Protein AF-A0A8T4NEF4-F1 (afdb_monomer)

Structure (mmCIF, N/CA/C/O backbone):
data_AF-A0A8T4NEF4-F1
#
_entry.id   AF-A0A8T4NEF4-F1
#
loop_
_atom_site.group_PDB
_atom_site.id
_atom_site.type_symbol
_atom_site.label_atom_id
_atom_site.label_alt_id
_atom_site.label_comp_id
_atom_site.label_asym_id
_atom_site.label_entity_id
_atom_site.label_seq_id
_atom_site.pdbx_PDB_ins_code
_atom_site.Cartn_x
_atom_site.Cartn_y
_atom_site.Cartn_z
_atom_site.occupancy
_atom_site.B_iso_or_equiv
_atom_site.auth_seq_id
_atom_site.auth_comp_id
_atom_site.auth_asym_id
_atom_site.auth_atom_id
_atom_site.pdbx_PDB_model_num
ATOM 1 N N . MET A 1 1 ? -0.146 -12.209 -4.979 1.00 48.66 1 MET A N 1
ATOM 2 C CA . MET A 1 1 ? 0.465 -11.204 -4.081 1.00 48.66 1 MET A CA 1
ATOM 3 C C . MET A 1 1 ? -0.606 -10.767 -3.088 1.00 48.66 1 MET A C 1
ATOM 5 O O . MET A 1 1 ? -1.769 -10.716 -3.476 1.00 48.66 1 MET A O 1
ATOM 9 N N . ALA A 1 2 ? -0.286 -10.598 -1.803 1.00 49.62 2 ALA A N 1
ATOM 10 C CA . ALA A 1 2 ? -1.308 -10.498 -0.761 1.00 49.62 2 ALA A CA 1
ATOM 11 C C . ALA A 1 2 ? -2.128 -9.201 -0.886 1.00 49.62 2 ALA A C 1
ATOM 13 O O . ALA A 1 2 ? -1.659 -8.100 -0.609 1.00 49.62 2 ALA A O 1
ATOM 14 N N . ILE A 1 3 ? -3.381 -9.358 -1.307 1.00 61.34 3 ILE A N 1
ATOM 15 C CA . ILE A 1 3 ? -4.450 -8.373 -1.167 1.00 61.34 3 ILE A CA 1
ATOM 16 C C . ILE A 1 3 ? -4.547 -8.050 0.329 1.00 61.34 3 ILE A C 1
ATOM 18 O O . ILE A 1 3 ? -5.086 -8.866 1.071 1.00 61.34 3 ILE A O 1
ATOM 22 N N . LEU A 1 4 ? -4.024 -6.892 0.759 1.00 71.94 4 LEU A N 1
ATOM 23 C CA . LEU A 1 4 ? -4.155 -6.414 2.143 1.00 71.94 4 LEU A CA 1
ATOM 24 C C . LEU A 1 4 ? -5.624 -6.513 2.562 1.00 71.94 4 LEU A C 1
ATOM 26 O O . LEU A 1 4 ? -6.485 -5.827 1.988 1.00 71.94 4 LEU A O 1
ATOM 30 N N . LYS A 1 5 ? -5.919 -7.407 3.512 1.00 76.81 5 LYS A N 1
ATOM 31 C CA . LYS A 1 5 ? -7.272 -7.575 4.036 1.00 76.81 5 LYS A CA 1
ATOM 32 C C . LYS A 1 5 ? -7.545 -6.451 5.026 1.00 76.81 5 LYS A C 1
ATOM 34 O O . LYS A 1 5 ? -6.647 -5.897 5.655 1.00 76.81 5 LYS A O 1
ATOM 39 N N . LYS A 1 6 ? -8.824 -6.119 5.199 1.00 77.06 6 LYS A N 1
ATOM 40 C CA . LYS A 1 6 ? -9.252 -5.094 6.164 1.00 77.06 6 LYS A CA 1
ATOM 41 C C . LYS A 1 6 ? -8.826 -5.441 7.602 1.00 77.06 6 LYS A C 1
ATOM 43 O O . LYS A 1 6 ? -8.559 -4.535 8.382 1.00 77.06 6 LYS A O 1
ATOM 48 N N . SER A 1 7 ? -8.732 -6.733 7.926 1.00 80.62 7 SER A N 1
ATOM 49 C CA . SER A 1 7 ? -8.191 -7.245 9.192 1.00 80.62 7 SER A CA 1
ATOM 50 C C . SER A 1 7 ? -6.738 -6.833 9.413 1.00 80.62 7 SER A C 1
ATOM 52 O O . SER A 1 7 ? -6.391 -6.369 10.493 1.00 80.62 7 SER A O 1
ATOM 54 N N .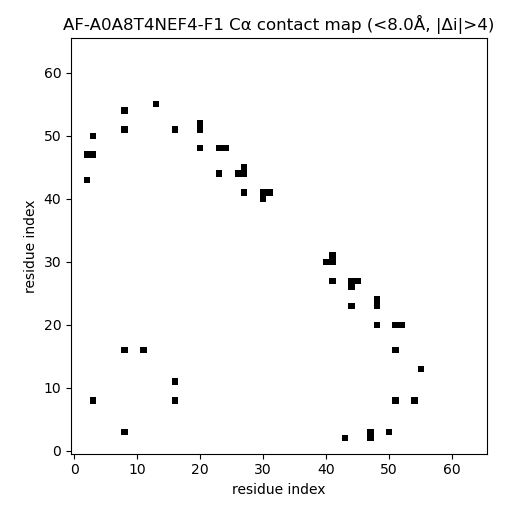 ASP A 1 8 ? -5.914 -6.937 8.373 1.00 82.31 8 ASP A N 1
ATOM 55 C CA . ASP A 1 8 ? -4.478 -6.668 8.453 1.00 82.31 8 ASP A CA 1
ATOM 56 C C . ASP A 1 8 ? -4.248 -5.172 8.689 1.00 82.31 8 ASP A C 1
ATOM 58 O O . ASP A 1 8 ? -3.476 -4.778 9.554 1.00 82.31 8 ASP A O 1
ATOM 62 N N . LEU A 1 9 ? -5.030 -4.329 8.007 1.00 82.56 9 LEU A N 1
ATOM 63 C CA . LEU A 1 9 ? -5.026 -2.874 8.187 1.00 82.56 9 LEU A CA 1
ATOM 64 C C . LEU A 1 9 ? -5.457 -2.443 9.596 1.00 82.56 9 LEU A C 1
ATOM 66 O O . LEU A 1 9 ? -4.969 -1.432 10.101 1.00 82.56 9 LEU A O 1
ATOM 70 N N . LYS A 1 10 ? -6.363 -3.201 10.231 1.00 82.06 10 LYS A N 1
ATOM 71 C CA . LYS A 1 10 ? -6.828 -2.934 11.598 1.00 82.06 10 LYS A CA 1
ATOM 72 C C . LYS A 1 10 ? -5.747 -3.192 12.640 1.00 82.06 10 LYS A C 1
ATOM 74 O O . LYS A 1 10 ? -5.673 -2.451 13.615 1.00 82.06 10 LYS A O 1
ATOM 79 N N . ASN A 1 11 ? -4.909 -4.194 12.400 1.00 86.31 11 ASN A N 1
ATOM 80 C CA . ASN A 1 11 ? -3.840 -4.591 13.310 1.00 86.31 11 ASN A CA 1
ATOM 81 C C . ASN A 1 11 ? -2.556 -3.760 13.134 1.00 86.31 11 ASN A C 1
ATOM 83 O O . ASN A 1 11 ? -1.652 -3.870 13.953 1.00 86.31 11 ASN A O 1
ATOM 87 N N . MET A 1 12 ? -2.467 -2.918 12.098 1.00 83.94 12 MET A N 1
ATOM 88 C CA . MET A 1 12 ? -1.321 -2.031 11.877 1.00 83.94 12 MET A CA 1
ATOM 89 C C . MET A 1 12 ? -1.488 -0.683 12.590 1.00 83.94 12 MET A C 1
ATOM 91 O O . MET A 1 12 ? -2.543 -0.031 12.509 1.00 83.94 12 MET A O 1
ATOM 95 N N . SER A 1 13 ? -0.410 -0.192 13.207 1.00 87.06 13 SER A N 1
ATOM 96 C CA . SER A 1 13 ? -0.382 1.171 13.742 1.00 87.06 13 SER A CA 1
ATOM 97 C C . SER A 1 13 ? -0.504 2.204 12.612 1.00 87.06 13 SER A C 1
ATOM 99 O O . SER A 1 13 ? -0.346 1.897 11.426 1.00 87.06 13 SER A O 1
ATOM 101 N N . GLN A 1 14 ? -0.847 3.448 12.951 1.00 84.69 14 GLN A N 1
ATOM 102 C CA . GLN A 1 14 ? -0.933 4.520 11.953 1.00 84.69 14 GLN A CA 1
ATOM 103 C C . GLN A 1 14 ? 0.429 4.783 11.295 1.00 84.69 14 GLN A C 1
ATOM 105 O O . GLN A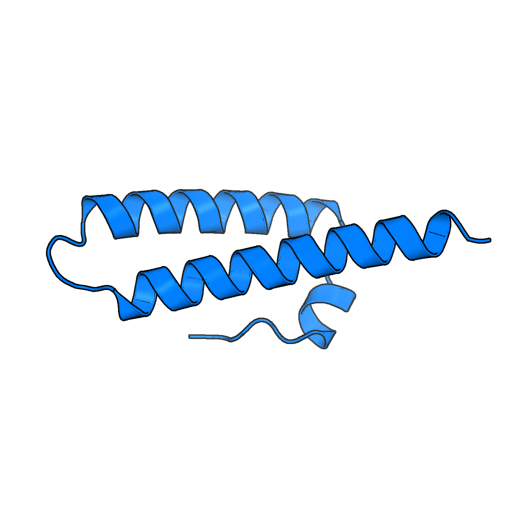 1 14 ? 0.486 5.009 10.087 1.00 84.69 14 GLN A O 1
ATOM 110 N N . GLN A 1 15 ? 1.511 4.703 12.071 1.00 86.69 15 GLN A N 1
ATOM 111 C CA . GLN A 1 15 ? 2.875 4.901 11.591 1.00 86.69 15 GLN A CA 1
ATOM 112 C C . GLN A 1 15 ? 3.304 3.776 10.644 1.00 86.69 15 GLN A C 1
ATOM 114 O O . GLN A 1 15 ? 3.801 4.059 9.555 1.00 86.69 15 GLN A O 1
ATOM 119 N N . ASP A 1 16 ? 2.997 2.520 10.983 1.00 86.94 16 ASP A N 1
ATOM 120 C CA . ASP A 1 16 ? 3.280 1.375 10.106 1.00 86.94 16 ASP A CA 1
ATOM 121 C C . ASP A 1 16 ? 2.526 1.485 8.783 1.00 86.94 16 ASP A C 1
ATOM 123 O O . ASP A 1 16 ? 3.054 1.159 7.724 1.00 86.94 16 ASP A O 1
ATOM 127 N N . ARG A 1 17 ? 1.283 1.980 8.823 1.00 87.31 17 ARG A N 1
ATOM 128 C CA . ARG A 1 17 ? 0.480 2.208 7.616 1.00 87.31 17 ARG A CA 1
ATOM 129 C C . ARG A 1 17 ? 1.073 3.294 6.727 1.00 87.31 17 ARG A C 1
ATOM 131 O O . ARG A 1 17 ? 1.050 3.128 5.512 1.00 87.31 17 ARG A O 1
ATOM 138 N N . ILE A 1 18 ? 1.584 4.382 7.303 1.00 87.44 18 ILE A N 1
ATOM 139 C CA . ILE A 1 18 ? 2.241 5.459 6.547 1.00 87.44 18 ILE A CA 1
ATOM 140 C C . ILE A 1 18 ? 3.531 4.938 5.908 1.00 87.44 18 ILE A C 1
ATOM 142 O O . ILE A 1 18 ? 3.682 5.048 4.695 1.00 87.44 18 ILE A O 1
ATOM 146 N N . SER A 1 19 ? 4.382 4.271 6.690 1.00 90.19 19 SER A N 1
ATOM 147 C CA . SER A 1 19 ? 5.622 3.664 6.192 1.00 90.19 19 SER A CA 1
ATOM 148 C C . SER A 1 19 ? 5.346 2.686 5.041 1.00 90.19 19 SER A C 1
ATOM 150 O O . SER A 1 19 ? 5.931 2.779 3.963 1.00 90.19 19 SER A O 1
ATOM 152 N N . LYS A 1 20 ? 4.321 1.835 5.193 1.00 88.88 20 LYS A N 1
ATOM 153 C CA . LYS A 1 20 ? 3.906 0.891 4.147 1.00 88.88 20 LYS A CA 1
ATOM 154 C C . LYS A 1 20 ? 3.397 1.572 2.876 1.00 88.88 20 LYS A C 1
ATOM 156 O O . LYS A 1 20 ? 3.579 1.036 1.785 1.00 88.88 20 LYS A O 1
ATOM 161 N N . ILE A 1 21 ? 2.726 2.719 2.995 1.00 89.69 21 ILE A N 1
ATOM 162 C CA . ILE A 1 21 ? 2.291 3.503 1.833 1.00 89.69 21 ILE A CA 1
ATOM 163 C C . ILE A 1 21 ? 3.512 4.010 1.059 1.00 89.69 21 ILE A C 1
ATOM 165 O O . ILE A 1 21 ? 3.507 3.941 -0.169 1.00 89.69 21 ILE A O 1
ATOM 169 N N . ASP A 1 22 ? 4.539 4.503 1.748 1.00 91.38 22 ASP A N 1
ATOM 170 C CA . ASP A 1 22 ? 5.727 5.061 1.101 1.00 91.38 22 ASP A CA 1
ATOM 171 C C . ASP A 1 22 ? 6.596 3.976 0.449 1.00 91.38 22 ASP A C 1
ATOM 173 O O . ASP A 1 22 ? 7.018 4.145 -0.699 1.00 91.38 22 ASP A O 1
ATOM 177 N N . ASP A 1 23 ? 6.720 2.807 1.083 1.00 91.25 23 ASP A N 1
ATOM 178 C CA . ASP A 1 23 ? 7.319 1.614 0.471 1.00 91.25 23 ASP A CA 1
ATOM 179 C C . ASP A 1 23 ? 6.601 1.220 -0.829 1.00 91.25 23 ASP A C 1
ATOM 181 O O . ASP A 1 23 ? 7.226 1.026 -1.875 1.00 91.25 23 ASP A O 1
ATOM 185 N N . LEU A 1 24 ? 5.265 1.144 -0.791 1.00 90.31 24 LEU A N 1
ATOM 186 C CA . LEU A 1 24 ? 4.456 0.778 -1.956 1.00 90.31 24 LEU A CA 1
ATOM 187 C C . LEU A 1 24 ? 4.529 1.833 -3.068 1.00 90.31 24 LEU A C 1
ATOM 189 O O . LEU A 1 24 ? 4.444 1.481 -4.245 1.00 90.31 24 LEU A O 1
ATOM 193 N N . LYS A 1 25 ? 4.700 3.119 -2.736 1.00 90.25 25 LYS A N 1
ATOM 194 C CA . LYS A 1 25 ? 4.945 4.174 -3.734 1.00 90.25 25 LYS A CA 1
ATOM 195 C C . LYS A 1 25 ? 6.307 4.002 -4.403 1.00 90.25 25 LYS A C 1
ATOM 197 O O . LYS A 1 25 ? 6.389 4.128 -5.623 1.00 90.25 25 LYS A O 1
ATOM 202 N N . LEU A 1 26 ? 7.359 3.693 -3.646 1.00 91.00 26 LEU A N 1
ATOM 203 C CA . LEU A 1 26 ? 8.682 3.413 -4.213 1.00 91.00 26 LEU A CA 1
ATOM 204 C C . LEU A 1 26 ? 8.649 2.180 -5.119 1.00 91.00 26 LEU A C 1
ATOM 206 O O . LEU A 1 26 ? 9.204 2.202 -6.219 1.00 91.00 26 LEU A O 1
ATOM 210 N N . GLU A 1 27 ? 7.950 1.127 -4.698 1.00 87.31 27 GLU A N 1
ATOM 211 C CA . GLU A 1 27 ? 7.736 -0.067 -5.514 1.00 87.31 27 GLU A CA 1
ATOM 212 C C . GLU A 1 27 ? 6.941 0.256 -6.787 1.00 87.31 27 GLU A C 1
ATOM 214 O O . GLU A 1 27 ? 7.292 -0.218 -7.866 1.00 87.31 27 GLU A O 1
ATOM 219 N N . LEU A 1 28 ? 5.932 1.132 -6.699 1.00 88.44 28 LEU A N 1
ATOM 220 C CA . LEU A 1 28 ? 5.167 1.611 -7.852 1.00 88.44 28 LEU A CA 1
ATOM 221 C C . LEU A 1 28 ? 6.043 2.376 -8.850 1.00 88.44 28 LEU A C 1
ATOM 223 O O . LEU A 1 28 ? 5.905 2.176 -10.055 1.00 88.44 28 LEU A O 1
ATOM 227 N N . ILE A 1 29 ? 6.932 3.245 -8.367 1.00 87.50 29 ILE A N 1
ATOM 228 C CA . ILE A 1 29 ? 7.856 4.011 -9.213 1.00 87.50 29 ILE A CA 1
ATOM 229 C C . ILE A 1 29 ? 8.813 3.057 -9.925 1.00 87.50 29 ILE A C 1
ATOM 231 O O . ILE A 1 29 ? 8.923 3.109 -11.148 1.00 87.50 29 ILE A O 1
ATOM 235 N N . LYS A 1 30 ? 9.436 2.128 -9.190 1.00 85.69 30 LYS A N 1
ATOM 236 C CA . LYS A 1 30 ? 10.311 1.101 -9.775 1.00 85.69 30 LYS A CA 1
ATOM 237 C C . LYS A 1 30 ? 9.561 0.257 -10.804 1.00 85.69 30 LYS A C 1
ATOM 239 O O . LYS A 1 30 ? 10.064 0.042 -11.902 1.00 85.69 30 LYS A O 1
ATOM 244 N N . ALA A 1 31 ? 8.346 -0.180 -10.477 1.00 83.94 31 ALA A N 1
ATOM 245 C CA . ALA A 1 31 ? 7.507 -0.948 -11.385 1.00 83.94 31 ALA A CA 1
ATOM 246 C C . ALA A 1 31 ? 7.162 -0.153 -12.649 1.00 83.94 31 ALA A C 1
ATOM 248 O O . ALA A 1 31 ? 7.238 -0.718 -13.728 1.00 83.94 31 ALA A O 1
ATOM 249 N N . ASN A 1 32 ? 6.846 1.142 -12.548 1.00 82.31 32 ASN A N 1
ATOM 250 C CA . ASN A 1 32 ? 6.559 1.986 -13.712 1.00 82.31 32 ASN A CA 1
ATOM 251 C C . ASN A 1 32 ? 7.794 2.224 -14.592 1.00 82.31 32 ASN A C 1
ATOM 253 O O . ASN A 1 32 ? 7.667 2.206 -15.809 1.00 82.31 32 ASN A O 1
ATOM 257 N N . VAL A 1 33 ? 8.974 2.421 -13.994 1.00 82.69 33 VAL A N 1
ATOM 258 C CA . VAL A 1 33 ? 10.228 2.638 -14.738 1.00 82.69 33 VAL A CA 1
ATOM 259 C C . VAL A 1 33 ? 10.695 1.351 -15.429 1.00 82.69 33 VAL A C 1
ATOM 261 O O . VAL A 1 33 ? 11.157 1.394 -16.563 1.00 82.69 33 VAL A O 1
ATOM 264 N N . MET A 1 34 ? 10.533 0.192 -14.782 1.00 72.81 34 MET A N 1
ATOM 265 C CA . MET A 1 34 ? 10.873 -1.1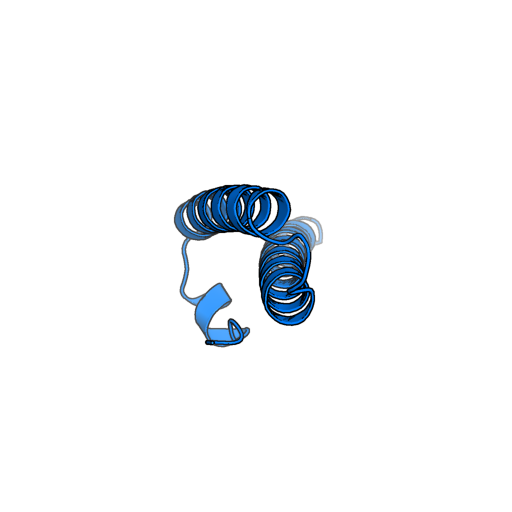10 -15.373 1.00 72.81 34 MET A CA 1
ATOM 266 C C . MET A 1 34 ? 9.819 -1.613 -16.372 1.00 72.81 34 MET A C 1
ATOM 268 O O . MET A 1 34 ? 10.129 -2.394 -17.273 1.00 72.81 34 MET A O 1
ATOM 272 N N . ALA A 1 35 ? 8.552 -1.221 -16.215 1.00 58.62 35 ALA A N 1
ATOM 273 C CA . ALA A 1 35 ? 7.454 -1.745 -17.014 1.00 58.62 35 ALA A CA 1
ATOM 274 C C . ALA A 1 35 ? 7.239 -0.933 -18.292 1.00 58.62 35 ALA A C 1
ATOM 276 O O . ALA A 1 35 ? 6.287 -0.169 -18.408 1.00 58.62 35 ALA A O 1
ATOM 277 N N . HIS A 1 36 ? 8.007 -1.262 -19.327 1.00 58.66 36 HIS A N 1
ATOM 278 C CA . HIS A 1 36 ? 7.547 -1.035 -20.697 1.00 58.66 36 HIS A CA 1
ATOM 279 C C . HIS A 1 36 ? 6.407 -2.011 -21.098 1.00 58.66 36 HIS A C 1
ATOM 281 O O . HIS A 1 36 ? 5.835 -1.841 -22.172 1.00 58.66 36 HIS A O 1
ATOM 287 N N . LYS A 1 37 ? 6.065 -3.043 -20.279 1.00 55.06 37 LYS A N 1
ATOM 288 C CA . LYS A 1 37 ? 5.091 -4.116 -20.634 1.00 55.06 37 LYS A CA 1
ATOM 289 C C . LYS A 1 37 ? 4.303 -4.847 -19.506 1.00 55.06 37 LYS A C 1
ATOM 291 O O . LYS A 1 37 ? 3.684 -5.864 -19.803 1.00 55.06 37 LYS A O 1
ATOM 296 N N . SER A 1 38 ? 4.254 -4.419 -18.233 1.00 61.12 38 SER A N 1
ATOM 297 C CA . SER A 1 38 ? 3.532 -5.202 -17.185 1.00 61.12 38 SER A CA 1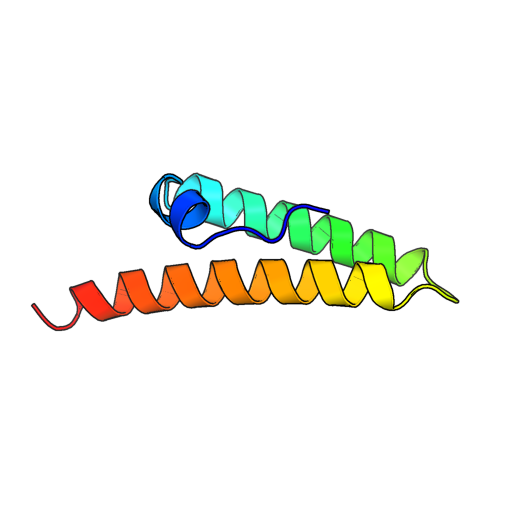
ATOM 298 C C . SER A 1 38 ? 2.562 -4.389 -16.315 1.00 61.12 38 SER A C 1
ATOM 300 O O . SER A 1 38 ? 2.888 -3.951 -15.217 1.00 61.12 38 SER A O 1
ATOM 302 N N . GLY A 1 39 ? 1.324 -4.217 -16.796 1.00 71.75 39 GLY A N 1
ATOM 303 C CA . GLY A 1 39 ? 0.273 -3.444 -16.112 1.00 71.75 39 GLY A CA 1
ATOM 304 C C . GLY A 1 39 ? -0.416 -4.143 -14.928 1.00 71.75 39 GLY A C 1
ATOM 305 O O . GLY A 1 39 ? -1.030 -3.469 -14.099 1.00 71.75 39 GLY A O 1
ATOM 306 N N . ALA A 1 40 ? -0.317 -5.473 -14.807 1.00 78.19 40 ALA A N 1
ATOM 307 C CA . ALA A 1 40 ? -1.001 -6.232 -13.754 1.00 78.19 40 ALA A CA 1
ATOM 308 C C . ALA A 1 40 ? -0.436 -5.929 -12.352 1.00 78.19 40 ALA A C 1
ATOM 310 O O . ALA A 1 40 ? -1.195 -5.567 -11.453 1.00 78.19 40 ALA A O 1
ATOM 311 N N . LYS A 1 41 ? 0.896 -5.959 -12.197 1.00 79.00 41 LYS A N 1
ATOM 312 C CA . LYS A 1 41 ? 1.579 -5.659 -10.924 1.00 79.00 41 LYS A CA 1
ATOM 313 C C . LYS A 1 41 ? 1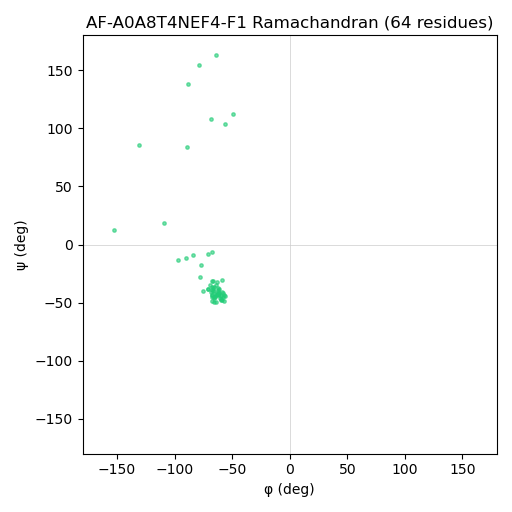.339 -4.215 -10.478 1.00 79.00 41 LYS A C 1
ATOM 315 O O . LYS A 1 41 ? 0.976 -3.961 -9.333 1.00 79.00 41 LYS A O 1
ATOM 320 N N . THR A 1 42 ? 1.432 -3.269 -11.411 1.00 85.50 42 THR A N 1
ATOM 321 C CA . THR A 1 42 ? 1.142 -1.848 -11.172 1.00 85.50 42 THR A CA 1
ATOM 322 C C . THR A 1 42 ? -0.293 -1.632 -10.681 1.00 85.50 42 THR A C 1
ATOM 324 O O . THR A 1 42 ? -0.529 -0.832 -9.773 1.00 85.50 42 THR A O 1
ATOM 327 N N . LYS A 1 43 ? -1.271 -2.354 -11.247 1.00 86.12 43 LYS A N 1
ATOM 328 C CA . LYS A 1 43 ? -2.680 -2.278 -10.830 1.00 86.12 43 LYS A CA 1
ATOM 329 C C . LYS A 1 43 ? -2.887 -2.814 -9.412 1.00 86.12 43 LYS A C 1
ATOM 331 O O . LYS A 1 43 ? -3.653 -2.223 -8.650 1.00 86.12 43 LYS A O 1
ATOM 336 N N . GLU A 1 44 ? -2.205 -3.896 -9.048 1.00 85.94 44 GLU A N 1
ATOM 337 C CA . GLU A 1 44 ? -2.252 -4.450 -7.692 1.00 85.94 44 GLU A CA 1
ATOM 338 C C . GLU A 1 44 ? -1.639 -3.496 -6.660 1.00 85.94 44 GLU A C 1
ATOM 340 O O . GLU A 1 44 ? -2.285 -3.212 -5.649 1.00 85.94 44 GLU A O 1
ATOM 345 N N . ILE A 1 45 ? -0.467 -2.916 -6.945 1.00 87.50 45 ILE A N 1
ATOM 346 C CA . ILE A 1 45 ? 0.193 -1.942 -6.058 1.00 87.50 45 ILE A CA 1
ATOM 347 C C . ILE A 1 45 ? -0.707 -0.717 -5.832 1.00 87.50 45 ILE A C 1
ATOM 349 O O . ILE A 1 45 ? -0.973 -0.339 -4.689 1.00 87.50 45 ILE A O 1
ATOM 353 N N . LYS A 1 46 ? -1.272 -0.145 -6.906 1.00 87.88 46 LYS A N 1
ATOM 354 C CA . LYS A 1 46 ? -2.220 0.982 -6.812 1.00 87.88 46 LYS A CA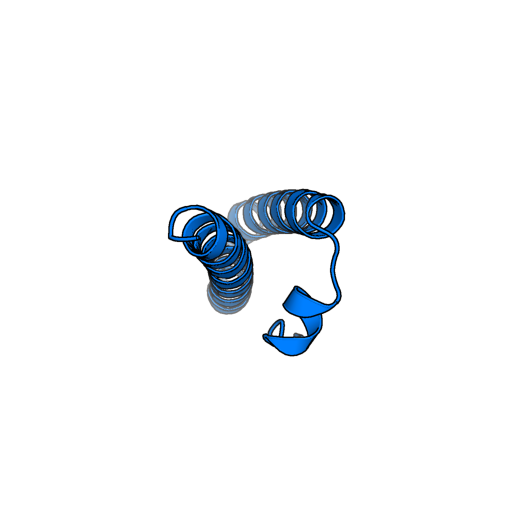 1
ATOM 355 C C . LYS A 1 46 ? -3.446 0.637 -5.961 1.00 87.88 46 LYS A C 1
ATOM 357 O O . LYS A 1 46 ? -3.880 1.451 -5.147 1.00 87.88 46 LYS A O 1
ATOM 362 N N . ARG A 1 47 ? -3.999 -0.573 -6.111 1.00 89.81 47 ARG A N 1
ATOM 363 C CA . ARG A 1 47 ? -5.157 -1.036 -5.329 1.00 89.81 47 ARG A CA 1
ATOM 364 C C . ARG A 1 47 ? -4.817 -1.197 -3.843 1.00 89.81 47 ARG A C 1
ATOM 366 O O . ARG A 1 47 ? -5.652 -0.876 -2.999 1.00 89.81 47 ARG A O 1
ATOM 373 N N . SER A 1 48 ? -3.615 -1.665 -3.519 1.00 88.44 48 SER A N 1
ATOM 374 C CA . SER A 1 48 ? -3.137 -1.767 -2.135 1.00 88.44 48 SER A CA 1
ATOM 375 C C . SER A 1 48 ? -2.963 -0.391 -1.486 1.00 88.44 48 SER A C 1
ATOM 377 O O . SER A 1 48 ? -3.467 -0.183 -0.382 1.00 88.44 48 SER A O 1
ATOM 379 N N . ILE A 1 49 ? -2.361 0.572 -2.196 1.00 89.44 49 ILE A N 1
ATOM 380 C CA . ILE A 1 49 ? -2.235 1.967 -1.735 1.00 89.44 49 ILE A CA 1
ATOM 381 C C . ILE A 1 49 ? -3.619 2.579 -1.487 1.00 89.44 49 ILE A C 1
ATOM 383 O O . ILE A 1 49 ? -3.861 3.137 -0.419 1.00 89.44 49 ILE A O 1
ATOM 387 N N . ALA A 1 50 ? -4.554 2.424 -2.431 1.00 89.38 50 ALA A N 1
ATOM 388 C CA . ALA A 1 50 ? -5.907 2.961 -2.294 1.00 89.38 50 ALA A CA 1
ATOM 389 C C . ALA A 1 50 ? -6.610 2.438 -1.030 1.00 89.38 50 ALA A C 1
ATOM 391 O O . ALA A 1 50 ? -7.187 3.220 -0.282 1.00 89.38 50 ALA A O 1
ATOM 392 N N . ARG A 1 51 ? -6.504 1.135 -0.733 1.00 87.75 51 ARG A N 1
ATOM 393 C CA . ARG A 1 51 ? -7.093 0.543 0.482 1.00 87.75 51 ARG A CA 1
ATOM 394 C C . ARG A 1 51 ? -6.483 1.094 1.770 1.00 87.75 51 ARG A C 1
ATOM 396 O O . ARG A 1 51 ? -7.230 1.389 2.701 1.00 87.75 51 ARG A O 1
ATOM 403 N N . LEU A 1 52 ? -5.159 1.251 1.818 1.00 87.56 52 LEU A N 1
ATOM 404 C CA . LEU A 1 52 ? -4.454 1.859 2.953 1.00 87.56 52 LEU A CA 1
ATOM 405 C C . LEU A 1 52 ? -4.913 3.307 3.181 1.00 87.56 52 LEU A C 1
ATOM 407 O O . LEU A 1 52 ? -5.245 3.686 4.304 1.00 87.56 52 LEU A O 1
ATOM 411 N N . MET A 1 53 ? -4.996 4.095 2.106 1.00 87.38 53 MET A N 1
ATOM 412 C CA . MET A 1 53 ? -5.442 5.489 2.164 1.00 87.38 53 MET A CA 1
ATOM 413 C C . MET A 1 53 ? -6.906 5.610 2.596 1.00 87.38 53 MET A C 1
ATOM 415 O O . MET A 1 53 ? -7.214 6.416 3.473 1.00 87.38 53 MET A O 1
ATOM 419 N N . THR A 1 54 ? -7.804 4.790 2.038 1.00 88.75 54 THR A N 1
ATOM 420 C CA . THR A 1 54 ? -9.214 4.748 2.448 1.00 88.75 54 THR A CA 1
ATOM 421 C C . THR A 1 54 ? -9.338 4.390 3.921 1.00 88.75 54 THR A C 1
ATOM 423 O O . THR A 1 54 ? -10.048 5.076 4.645 1.00 88.75 54 THR A O 1
ATOM 426 N N . TYR A 1 55 ? -8.623 3.366 4.393 1.00 86.94 55 TYR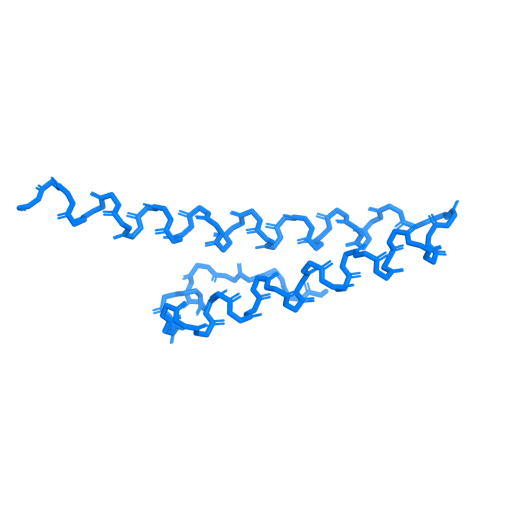 A N 1
ATOM 427 C CA . TYR A 1 55 ? -8.677 2.972 5.798 1.00 86.94 55 TYR A CA 1
ATOM 428 C C . TYR A 1 55 ? -8.193 4.090 6.732 1.00 86.94 55 TYR A C 1
ATOM 430 O O . TYR A 1 55 ? -8.853 4.376 7.728 1.00 86.94 55 TYR A O 1
ATOM 438 N N . A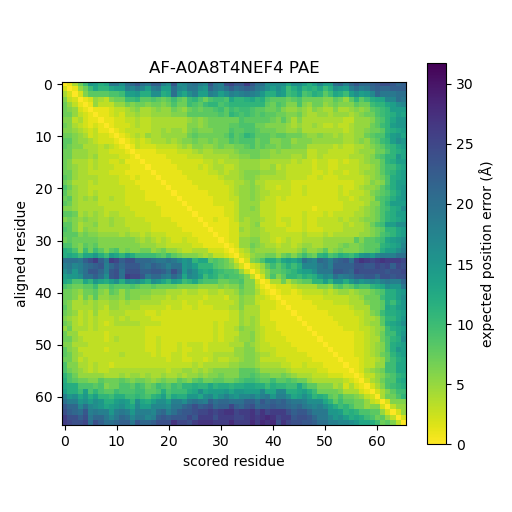SN A 1 56 ? -7.098 4.774 6.386 1.00 85.25 56 ASN A N 1
ATOM 439 C CA . ASN A 1 56 ? -6.612 5.923 7.153 1.00 85.25 56 ASN A CA 1
ATOM 440 C C . ASN A 1 56 ? -7.618 7.082 7.169 1.00 85.25 56 ASN A C 1
ATOM 442 O O . ASN A 1 56 ? -7.841 7.674 8.223 1.00 85.25 56 ASN A O 1
ATOM 446 N N . LYS A 1 57 ? -8.269 7.371 6.036 1.00 84.81 57 LYS A N 1
ATOM 447 C CA . LYS A 1 57 ? -9.290 8.423 5.944 1.00 84.81 57 LYS A CA 1
ATOM 448 C C . LYS A 1 57 ? -10.552 8.069 6.737 1.00 84.81 57 LYS A C 1
ATOM 450 O O . LYS A 1 57 ? -11.027 8.894 7.507 1.00 84.81 57 LYS A O 1
ATOM 455 N N . SER A 1 58 ? -11.054 6.840 6.621 1.00 79.69 58 SER A N 1
ATOM 456 C CA . SER A 1 58 ? -12.222 6.370 7.378 1.00 79.69 58 SER A CA 1
ATOM 457 C C . SER A 1 58 ? -11.955 6.293 8.886 1.00 79.69 58 SER A C 1
ATOM 459 O O . SER A 1 58 ? -12.835 6.621 9.675 1.00 79.69 58 SER A O 1
ATOM 461 N N . ALA A 1 59 ? -10.742 5.909 9.304 1.00 70.50 59 ALA A N 1
ATOM 462 C CA . ALA A 1 59 ? -10.342 5.930 10.712 1.00 70.50 59 ALA A CA 1
ATOM 463 C C . ALA A 1 59 ? -10.238 7.358 11.279 1.00 70.50 59 ALA A C 1
ATOM 465 O O . ALA A 1 59 ? -10.501 7.562 12.461 1.00 70.50 59 ALA A O 1
ATOM 466 N N . ALA A 1 60 ? -9.869 8.340 10.448 1.00 65.00 60 ALA A N 1
ATOM 467 C CA . ALA A 1 60 ? -9.852 9.750 10.828 1.00 65.00 60 ALA A CA 1
ATOM 468 C C . ALA A 1 60 ? -11.268 10.354 10.893 1.00 65.00 60 ALA A C 1
ATOM 470 O O . ALA A 1 60 ? -11.570 11.084 11.830 1.00 65.00 60 ALA A O 1
ATOM 471 N N . GLN A 1 61 ? -12.154 10.008 9.951 1.00 60.25 61 GLN A N 1
ATOM 472 C CA . GLN A 1 61 ? -13.539 10.500 9.930 1.00 60.25 61 GLN A CA 1
ATOM 473 C C . GLN A 1 61 ? -14.376 9.966 11.103 1.00 60.25 61 GLN A C 1
ATOM 475 O O . GLN A 1 61 ? -15.111 10.733 11.710 1.00 60.25 61 GLN A O 1
ATOM 480 N N . GLY A 1 62 ? -14.174 8.713 11.528 1.00 55.38 62 GLY A N 1
ATOM 481 C CA . GLY A 1 62 ? -14.851 8.164 12.714 1.00 55.38 62 GLY A CA 1
ATOM 482 C C . GLY A 1 62 ? -14.447 8.793 14.061 1.00 55.38 62 GLY A C 1
ATOM 483 O O . GLY A 1 62 ? -15.042 8.455 15.081 1.00 55.38 62 GLY A O 1
ATOM 484 N N . ARG A 1 63 ? -13.438 9.680 14.090 1.00 50.41 63 ARG A N 1
ATOM 485 C CA . ARG A 1 63 ? -13.078 10.503 15.262 1.00 50.41 63 ARG A CA 1
ATOM 486 C C . ARG A 1 63 ? -13.661 11.919 15.213 1.00 50.41 63 ARG A C 1
ATOM 488 O O . ARG A 1 63 ? -13.602 12.598 16.224 1.00 50.41 63 ARG A O 1
ATOM 495 N N . ALA A 1 64 ? -14.178 12.364 14.066 1.00 46.66 64 ALA A N 1
ATOM 496 C CA . ALA A 1 64 ? -14.758 13.700 13.901 1.00 46.66 64 ALA A CA 1
ATOM 497 C C . ALA A 1 64 ? -16.267 13.745 14.214 1.00 46.66 64 ALA A C 1
ATOM 499 O O . ALA A 1 64 ? -16.829 14.827 14.324 1.00 46.66 64 ALA A O 1
ATOM 500 N N . GLU A 1 65 ? -16.912 12.584 14.360 1.00 44.16 65 GLU A N 1
ATOM 501 C CA . GLU A 1 65 ? -18.352 12.446 14.641 1.00 44.16 65 GLU A CA 1
ATOM 502 C C . GLU A 1 65 ? -18.647 11.949 16.073 1.00 44.16 65 GLU A C 1
ATOM 504 O O . GLU A 1 65 ? -19.735 11.437 16.336 1.00 44.16 65 GLU A O 1
ATOM 509 N N . LYS A 1 66 ? -17.688 12.059 17.003 1.00 38.97 66 LYS A N 1
ATOM 510 C CA . LYS A 1 66 ? -17.886 11.752 18.428 1.00 38.97 66 LYS A CA 1
ATOM 511 C C . LYS A 1 66 ? -17.494 1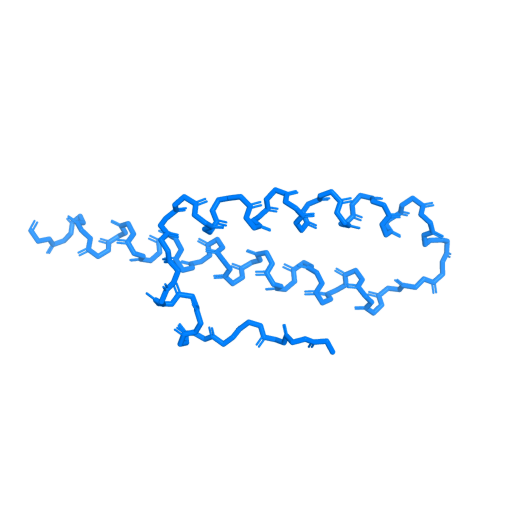2.917 19.314 1.00 38.97 66 LYS A C 1
ATOM 513 O O . LYS A 1 66 ? -16.436 13.516 19.028 1.00 38.97 66 LYS A O 1
#

Solvent-accessible surface area (backbone atoms only — not comparable to full-atom values): 3952 Å² total; per-residue (Å²): 130,86,75,81,46,74,68,59,61,68,75,45,53,74,65,56,50,52,53,52,44,53,53,47,49,54,50,42,50,54,46,57,74,70,38,90,81,56,67,68,64,53,52,51,47,52,52,48,46,50,52,54,53,49,50,56,51,54,59,52,52,70,58,73,79,109

Nearest PDB structures (foldseek):
  8onz-assembly1_Lh  TM=8.753E-01  e=3.476E-01  Thermochaetoides thermophila DSM 1495
  8pv5-assembly1_Lh  TM=8.333E-01  e=1.042E+00  Thermochaetoides thermophila DSM 1495
  6j6n-assembly1_H  TM=4.831E-01  e=6.105E+00  Saccharomyces cerevisiae S288C

Foldseek 3Di:
DDPCDPVNLVPDDPVRLVVVLVVLVVVLVVCVVPDPPDVPVNVSSVNSNVVSVVSSVVVVVVVVVD

Sequence (66 aa):
MAILKKSDLKNMSQQDRISKIDDLKLELIKANVMAHKSGAKTKEIKRSIARLMTYNKSAAQGRAEK

Radius of gyration: 13.55 Å; Cα contacts (8 Å, |Δi|>4): 24; chains: 1; bounding box: 29×25×39 Å

pLDDT: mean 78.32, std 13.92, range [38.97, 91.38]

Mean predicted aligned error: 7.29 Å

Secondary structure (DSSP, 8-state):
-----HHHHHHS-HHHHHHHHHHHHHHHHHHHHH-SS-HHHHHHHHHHHHHHHHHHHHHHHTTT--